Protein AF-A0A522H0S9-F1 (afdb_monomer)

Solvent-accessible surface area (backbone atoms only — not comparable to full-atom values): 3400 Å² total; per-residue (Å²): 128,85,76,78,80,74,79,77,88,84,89,80,91,71,59,68,67,59,50,54,52,46,50,54,53,19,65,72,69,81,47,50,59,69,57,54,51,50,51,54,51,48,52,52,47,38,72,73,66,69,68,125

Radius of gyration: 13.96 Å; Cα contacts (8 Å, |Δi|>4): 12; chains: 1; bounding box: 33×30×29 Å

Secondary structure (DSSP, 8-state):
---------------HHHHHHHHHHHHHTT--HHHHHHHHHHHHHHHHHT--

pLDDT: mean 83.95, std 14.44, range [41.53, 95.56]

Mean predicted aligned error: 7.21 Å

Foldseek 3Di:
DPPPPPDDDDDDDDDPVVVVVLCVVCVVVVHDSVVVVVVVVVVVCCVVVVDD

Sequence (52 aa):
MPTENRTARLTILIDPRKKTVLERLCAGDDTTPSQVVRQLIRDYIEQKSGHS

Structure (mmCIF, N/CA/C/O backbone):
data_AF-A0A522H0S9-F1
#
_entry.id   AF-A0A522H0S9-F1
#
loop_
_atom_site.group_PDB
_atom_site.id
_atom_site.type_symbol
_atom_site.label_atom_id
_atom_site.label_alt_id
_atom_site.label_comp_id
_atom_site.label_asym_id
_atom_site.label_entity_id
_atom_site.label_seq_id
_atom_site.pdbx_PDB_ins_code
_atom_site.Cartn_x
_atom_site.Cartn_y
_atom_site.Cartn_z
_atom_site.occupancy
_atom_site.B_iso_or_equiv
_atom_site.auth_seq_id
_atom_site.auth_comp_id
_atom_site.auth_asym_id
_atom_site.auth_atom_id
_atom_site.pdbx_PDB_model_num
ATOM 1 N N . MET A 1 1 ? -20.206 24.044 6.166 1.00 41.53 1 MET A N 1
ATOM 2 C CA . MET A 1 1 ? -18.751 24.253 6.328 1.00 41.53 1 MET A CA 1
ATOM 3 C C . MET A 1 1 ? -18.078 23.144 5.546 1.00 41.53 1 MET A C 1
ATOM 5 O O . MET A 1 1 ? -18.340 21.999 5.892 1.00 41.53 1 MET A O 1
ATOM 9 N N . PRO A 1 2 ? -17.351 23.413 4.451 1.00 46.12 2 PRO A N 1
ATOM 10 C CA . PRO A 1 2 ? -16.671 22.335 3.756 1.00 46.12 2 PRO A CA 1
ATOM 11 C C . PRO A 1 2 ? -15.595 21.816 4.707 1.00 46.12 2 PRO A C 1
ATOM 13 O O . PRO A 1 2 ? -14.694 22.554 5.097 1.00 46.12 2 PRO A O 1
ATOM 16 N N . THR A 1 3 ? -15.761 20.580 5.163 1.00 55.16 3 THR A N 1
ATOM 17 C CA . THR A 1 3 ? -14.739 19.811 5.859 1.00 55.16 3 THR A CA 1
ATOM 18 C C . THR A 1 3 ? -13.502 19.846 4.977 1.00 55.16 3 THR A C 1
ATOM 20 O O . THR A 1 3 ? -13.468 19.208 3.927 1.00 55.16 3 THR A O 1
ATOM 23 N N . GLU A 1 4 ? -12.513 20.660 5.347 1.00 48.47 4 GLU A N 1
ATOM 24 C CA . GLU A 1 4 ? -11.200 20.609 4.723 1.00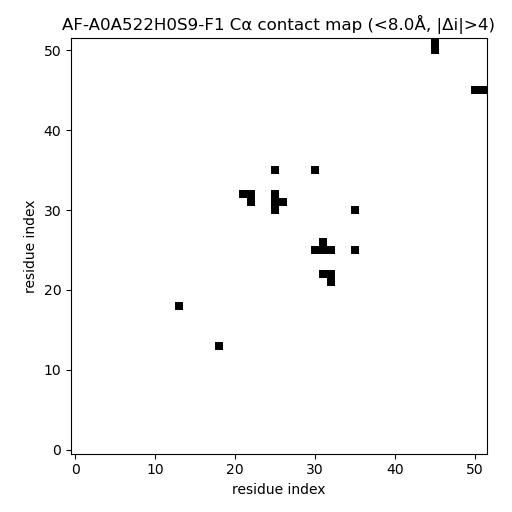 48.47 4 GLU A CA 1
ATOM 25 C C . GLU A 1 4 ? -10.726 19.162 4.828 1.00 48.4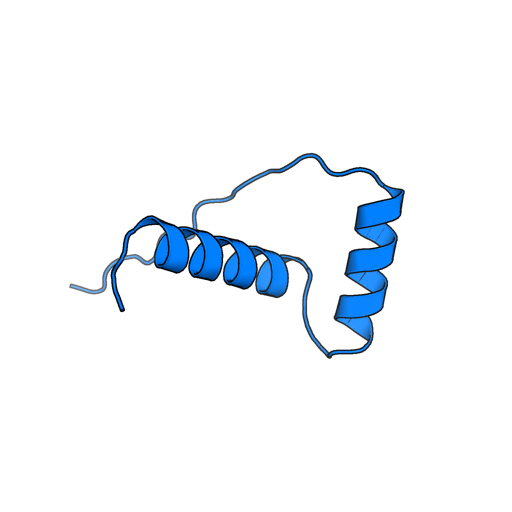7 4 GLU A C 1
ATOM 27 O O . GLU A 1 4 ? -10.341 18.690 5.899 1.00 48.47 4 GLU A O 1
ATOM 32 N N . ASN A 1 5 ? -10.802 18.431 3.720 1.00 59.16 5 ASN A N 1
ATOM 33 C CA . ASN A 1 5 ? -10.369 17.051 3.632 1.00 59.16 5 ASN A CA 1
ATOM 34 C C . ASN A 1 5 ? -8.838 17.067 3.564 1.00 59.16 5 ASN A C 1
ATOM 36 O O . ASN A 1 5 ? -8.249 16.803 2.517 1.00 59.16 5 ASN A O 1
ATOM 40 N N . ARG A 1 6 ? -8.188 17.499 4.656 1.00 59.22 6 ARG A N 1
ATOM 41 C CA . ARG A 1 6 ? -6.734 17.613 4.760 1.00 59.22 6 ARG A CA 1
ATOM 42 C C . ARG A 1 6 ? -6.168 16.210 4.630 1.00 59.22 6 ARG A C 1
ATOM 44 O O . ARG A 1 6 ? -6.118 15.449 5.591 1.00 59.22 6 ARG A O 1
ATOM 51 N N . THR A 1 7 ? -5.774 15.847 3.415 1.00 69.50 7 THR A N 1
ATOM 52 C CA . THR A 1 7 ? -5.055 14.607 3.146 1.00 69.50 7 THR A CA 1
ATOM 53 C C . THR A 1 7 ? -3.774 14.610 3.971 1.00 69.50 7 THR A C 1
ATOM 55 O O . THR A 1 7 ? -2.836 15.345 3.663 1.00 69.50 7 THR A O 1
ATOM 58 N N . ALA A 1 8 ? -3.739 13.796 5.024 1.00 79.75 8 ALA A N 1
ATOM 59 C CA . ALA A 1 8 ? -2.524 13.532 5.777 1.00 79.75 8 ALA A CA 1
ATOM 60 C C . ALA A 1 8 ? -1.583 12.659 4.930 1.00 79.75 8 ALA A C 1
ATOM 62 O O . ALA A 1 8 ? -2.019 11.716 4.264 1.00 79.75 8 ALA A O 1
ATOM 63 N N . ARG A 1 9 ? -0.285 12.981 4.930 1.00 83.94 9 ARG A N 1
ATOM 64 C CA . ARG A 1 9 ? 0.735 12.148 4.280 1.00 83.94 9 ARG A CA 1
ATOM 65 C C . ARG A 1 9 ? 1.149 11.033 5.236 1.00 83.94 9 ARG A C 1
ATOM 67 O O . ARG A 1 9 ? 1.584 11.311 6.348 1.00 83.94 9 ARG A O 1
ATOM 74 N N . LEU A 1 10 ? 1.038 9.791 4.777 1.00 84.62 10 LEU A N 1
ATOM 75 C CA . LEU A 1 10 ? 1.549 8.606 5.459 1.00 84.62 10 LEU A CA 1
ATOM 76 C C . LEU A 1 10 ? 2.779 8.104 4.695 1.00 84.62 10 LEU A C 1
ATOM 78 O O . LEU A 1 10 ? 2.662 7.716 3.533 1.00 84.62 10 LEU A O 1
ATOM 82 N N . THR A 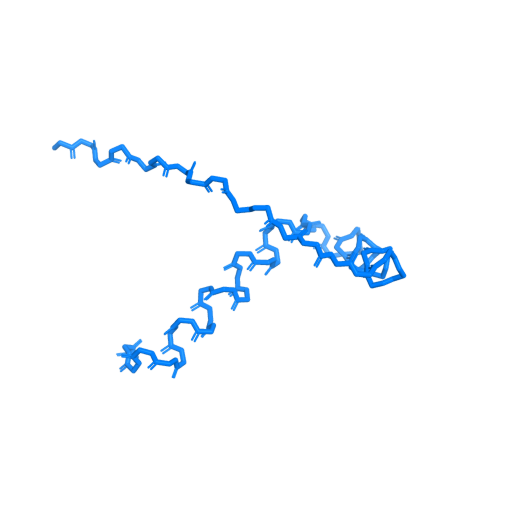1 11 ? 3.945 8.116 5.339 1.00 90.19 11 THR A N 1
ATOM 83 C CA . THR A 1 11 ? 5.182 7.551 4.782 1.00 90.19 11 THR A CA 1
ATOM 84 C C . THR A 1 11 ? 5.402 6.169 5.380 1.00 90.19 11 THR A C 1
ATOM 86 O O . THR A 1 11 ? 5.515 6.035 6.595 1.00 90.19 11 THR A O 1
ATOM 89 N N . ILE A 1 12 ? 5.479 5.147 4.529 1.00 88.50 12 ILE A N 1
ATOM 90 C CA . ILE A 1 12 ? 5.765 3.766 4.92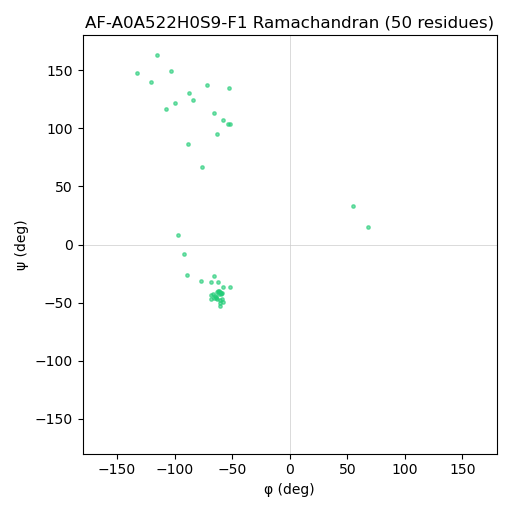8 1.00 88.50 12 ILE A CA 1
ATOM 91 C C . ILE A 1 12 ? 7.030 3.275 4.231 1.00 88.50 12 ILE A C 1
ATOM 93 O O . ILE A 1 12 ? 7.249 3.556 3.051 1.00 88.50 12 ILE A O 1
ATOM 97 N N . LEU A 1 13 ? 7.856 2.530 4.961 1.00 92.81 13 LEU A N 1
ATOM 98 C CA . LEU A 1 13 ? 8.971 1.793 4.379 1.00 92.81 13 LEU A CA 1
ATOM 99 C C . LEU A 1 13 ? 8.469 0.419 3.937 1.00 92.81 13 LEU A C 1
ATOM 101 O O . LEU A 1 13 ? 7.819 -0.294 4.699 1.00 92.81 13 LEU A O 1
ATOM 105 N N . ILE A 1 14 ? 8.775 0.053 2.698 1.00 91.00 14 ILE A N 1
ATOM 106 C CA . ILE A 1 14 ? 8.449 -1.245 2.116 1.00 91.00 14 ILE A CA 1
ATOM 107 C C . ILE A 1 14 ? 9.691 -1.794 1.424 1.00 91.00 14 ILE A C 1
ATOM 109 O O . ILE A 1 14 ? 10.504 -1.039 0.891 1.00 91.00 14 ILE A O 1
ATOM 113 N N . ASP A 1 15 ? 9.827 -3.116 1.435 1.00 95.56 15 ASP A N 1
ATOM 114 C CA . ASP A 1 15 ? 10.855 -3.810 0.670 1.00 95.56 15 ASP A CA 1
ATOM 115 C C . ASP A 1 15 ? 10.820 -3.389 -0.820 1.00 95.56 15 ASP A C 1
ATOM 117 O O . ASP A 1 15 ? 9.738 -3.334 -1.423 1.00 95.56 15 ASP A O 1
ATOM 121 N N . PRO A 1 16 ? 11.981 -3.105 -1.440 1.00 93.50 16 PRO A N 1
ATOM 122 C CA . PRO A 1 16 ? 12.042 -2.625 -2.817 1.00 93.50 16 PRO A CA 1
ATOM 123 C C . PRO A 1 16 ? 11.476 -3.629 -3.827 1.00 93.50 16 PRO A C 1
ATOM 125 O O . PRO A 1 16 ? 10.863 -3.213 -4.808 1.00 93.50 16 PRO A O 1
ATOM 128 N N . ARG A 1 17 ? 11.604 -4.944 -3.589 1.00 95.38 17 ARG A N 1
ATOM 129 C CA . ARG A 1 17 ? 11.047 -5.965 -4.491 1.00 95.38 17 ARG A CA 1
ATOM 130 C C . ARG A 1 17 ? 9.524 -5.936 -4.442 1.00 95.38 17 ARG A C 1
ATOM 132 O O . ARG A 1 17 ? 8.882 -5.964 -5.488 1.00 95.38 17 ARG A O 1
ATOM 139 N N . LYS A 1 18 ? 8.942 -5.823 -3.244 1.00 93.12 18 LYS A N 1
ATOM 140 C CA . LYS A 1 18 ? 7.488 -5.670 -3.076 1.00 93.12 18 LYS A CA 1
ATOM 141 C C . LYS A 1 18 ? 6.977 -4.385 -3.723 1.00 93.12 18 LYS A C 1
ATOM 143 O O . LYS A 1 18 ? 5.936 -4.426 -4.371 1.00 93.1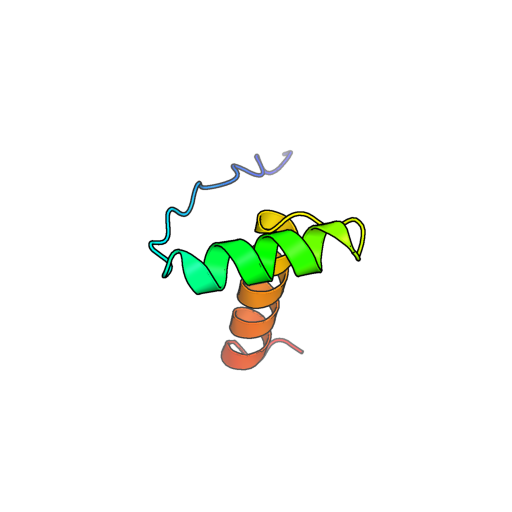2 18 LYS A O 1
ATOM 148 N N . LYS A 1 19 ? 7.719 -3.277 -3.605 1.00 92.12 19 LYS A N 1
ATOM 149 C CA . LYS A 1 19 ? 7.383 -2.019 -4.287 1.00 92.12 19 LYS A CA 1
ATOM 150 C C . LYS A 1 19 ? 7.302 -2.215 -5.803 1.00 92.12 19 LYS A C 1
ATOM 152 O O . LYS A 1 19 ? 6.286 -1.873 -6.393 1.00 92.12 19 LYS A O 1
ATOM 157 N N . THR A 1 20 ? 8.313 -2.835 -6.413 1.00 94.12 20 THR A N 1
ATOM 158 C CA . THR A 1 20 ? 8.324 -3.086 -7.863 1.00 94.12 20 THR A CA 1
ATOM 159 C C . THR A 1 20 ? 7.163 -3.971 -8.311 1.00 94.12 20 THR A C 1
ATOM 161 O O . THR A 1 20 ? 6.567 -3.716 -9.355 1.00 94.12 20 THR A O 1
ATOM 164 N N . VAL A 1 21 ? 6.830 -5.010 -7.540 1.00 94.31 21 VAL A N 1
ATOM 165 C CA . VAL A 1 21 ? 5.675 -5.866 -7.844 1.00 94.31 21 VAL A CA 1
ATOM 166 C C . VAL A 1 21 ? 4.378 -5.064 -7.760 1.00 94.31 21 VAL A C 1
ATOM 168 O O . VAL A 1 21 ? 3.579 -5.124 -8.689 1.00 94.31 21 VAL A O 1
ATOM 171 N N . LEU A 1 22 ? 4.197 -4.267 -6.703 1.00 92.19 22 LEU A N 1
ATOM 172 C CA . LEU A 1 22 ? 3.026 -3.406 -6.541 1.00 92.19 22 LEU A CA 1
ATOM 173 C C . LEU A 1 22 ? 2.889 -2.423 -7.709 1.00 92.19 22 LEU A C 1
ATOM 175 O O . LEU A 1 22 ? 1.810 -2.313 -8.275 1.00 92.19 22 LEU A O 1
ATOM 179 N N . GLU A 1 23 ? 3.973 -1.753 -8.103 1.00 92.25 23 GLU A N 1
ATOM 180 C CA . GLU A 1 23 ? 3.980 -0.807 -9.227 1.00 92.25 23 GLU A CA 1
ATOM 181 C C . GLU A 1 23 ? 3.598 -1.480 -10.551 1.00 92.25 23 GLU A C 1
ATOM 183 O O . GLU A 1 23 ? 2.815 -0.919 -11.312 1.00 92.25 23 GLU A O 1
ATOM 188 N N . ARG A 1 24 ? 4.089 -2.699 -10.810 1.00 93.94 24 ARG A N 1
ATOM 189 C CA . ARG A 1 24 ? 3.728 -3.460 -12.017 1.00 93.94 24 ARG A CA 1
ATOM 190 C C . ARG A 1 24 ? 2.264 -3.885 -12.032 1.00 93.94 24 ARG A C 1
ATOM 192 O O . ARG A 1 24 ? 1.635 -3.791 -13.077 1.00 93.94 24 ARG A O 1
ATOM 199 N N . LEU A 1 25 ? 1.740 -4.347 -10.896 1.00 93.25 25 LEU A N 1
ATOM 200 C CA . LEU A 1 25 ? 0.327 -4.712 -10.771 1.00 93.25 25 LEU A CA 1
ATOM 201 C C . LEU A 1 25 ? -0.564 -3.482 -10.976 1.00 93.25 25 LEU A C 1
ATOM 203 O O . LEU A 1 25 ? -1.484 -3.514 -11.781 1.00 93.25 25 LEU A O 1
ATOM 207 N N . CYS A 1 26 ? -0.218 -2.369 -10.327 1.00 92.50 26 CYS A N 1
ATOM 208 C CA . CYS A 1 26 ? -0.934 -1.102 -10.461 1.00 92.50 26 CYS A CA 1
ATOM 209 C C . CYS A 1 26 ? -0.961 -0.606 -11.918 1.00 92.50 26 CYS A C 1
ATOM 211 O O . CYS A 1 26 ? -2.006 -0.183 -12.402 1.00 92.50 26 CYS A O 1
ATOM 213 N N . ALA A 1 27 ? 0.160 -0.722 -12.639 1.00 91.19 27 ALA A N 1
ATOM 214 C CA . ALA A 1 27 ? 0.246 -0.346 -14.050 1.00 91.19 27 ALA A CA 1
ATOM 215 C C . ALA A 1 27 ? -0.621 -1.215 -14.981 1.00 91.19 27 ALA A C 1
ATOM 217 O O . ALA A 1 27 ? -1.019 -0.740 -16.040 1.00 91.19 27 ALA A O 1
ATOM 218 N N . GLY A 1 28 ? -0.899 -2.470 -14.612 1.00 91.12 28 GLY A N 1
ATOM 219 C CA . GLY A 1 28 ? -1.790 -3.353 -15.371 1.00 91.12 28 GLY A CA 1
ATOM 220 C C . GLY A 1 28 ? -3.277 -3.049 -15.163 1.00 91.12 28 GLY A C 1
ATOM 221 O O . GLY A 1 28 ? -4.064 -3.219 -16.087 1.00 91.12 28 GLY A O 1
ATOM 222 N N . ASP A 1 29 ? -3.638 -2.567 -13.973 1.00 87.00 29 ASP A N 1
ATOM 223 C CA . ASP A 1 29 ? -5.018 -2.282 -13.551 1.00 87.00 29 ASP A CA 1
ATOM 224 C C . ASP A 1 29 ? -5.425 -0.801 -13.705 1.00 87.00 29 ASP A C 1
ATOM 226 O O . ASP A 1 29 ? -6.483 -0.404 -13.226 1.00 87.00 29 ASP A O 1
ATOM 230 N N . ASP A 1 30 ? -4.592 0.036 -14.335 1.00 89.38 30 ASP A N 1
ATOM 231 C CA . ASP A 1 30 ? -4.793 1.497 -14.438 1.00 89.38 30 ASP A CA 1
ATOM 232 C C . ASP A 1 30 ? -4.972 2.182 -13.063 1.00 89.38 30 ASP A C 1
ATOM 234 O O . ASP A 1 30 ? -5.700 3.158 -12.883 1.00 89.38 30 ASP A O 1
ATOM 238 N N . THR A 1 31 ? -4.294 1.656 -12.040 1.00 91.81 31 THR A N 1
ATOM 239 C CA . THR A 1 31 ? -4.335 2.190 -10.674 1.00 91.81 31 THR A CA 1
ATOM 240 C C . THR A 1 31 ? -2.970 2.710 -10.240 1.00 91.81 31 THR A C 1
ATOM 242 O O . THR A 1 31 ? -1.930 2.411 -10.823 1.00 91.81 31 THR A O 1
ATOM 245 N N . THR A 1 32 ? -2.945 3.523 -9.185 1.00 91.44 32 THR A N 1
ATOM 246 C CA . THR A 1 32 ? -1.704 3.955 -8.532 1.00 91.44 32 THR A CA 1
ATOM 247 C C . THR A 1 32 ? -1.485 3.190 -7.226 1.00 91.44 32 THR A C 1
ATOM 249 O O . THR A 1 32 ? -2.448 2.916 -6.501 1.00 91.44 32 THR A O 1
ATOM 252 N N . PRO A 1 33 ? -0.224 2.947 -6.824 1.00 90.50 33 PRO A N 1
ATOM 253 C CA . PRO A 1 33 ? 0.084 2.318 -5.540 1.00 90.50 33 PRO A CA 1
ATOM 254 C C . PRO A 1 33 ? -0.596 3.007 -4.351 1.00 90.50 33 PRO A C 1
ATOM 256 O O . PRO A 1 33 ? -1.064 2.351 -3.425 1.00 90.50 33 PRO A O 1
ATOM 259 N N . SER A 1 34 ? -0.709 4.340 -4.377 1.00 88.12 34 SER A N 1
ATOM 260 C CA . SER A 1 34 ? -1.390 5.094 -3.322 1.00 88.12 34 SER A CA 1
ATOM 261 C C . SER A 1 34 ? -2.901 4.857 -3.280 1.00 88.12 34 SER A C 1
ATOM 263 O O . SER A 1 34 ? -3.479 4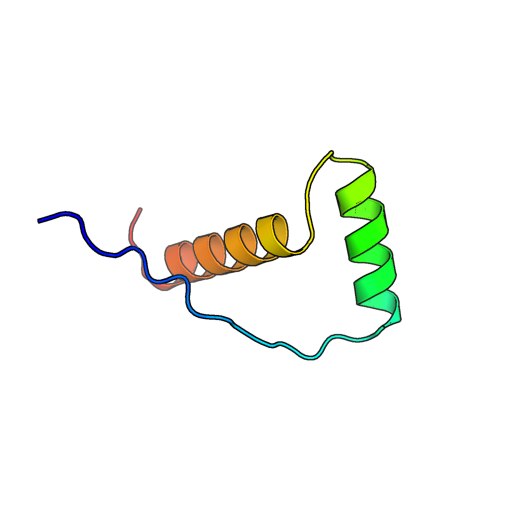.929 -2.200 1.00 88.12 34 SER A O 1
ATOM 265 N N . GLN A 1 35 ? -3.562 4.607 -4.415 1.00 88.56 35 GLN A N 1
ATOM 266 C CA . GLN A 1 35 ? -4.984 4.240 -4.432 1.00 88.56 35 GLN A CA 1
ATOM 267 C C . GLN A 1 35 ? -5.187 2.856 -3.816 1.00 88.56 35 GLN A C 1
ATOM 269 O O . GLN A 1 35 ? -6.012 2.718 -2.915 1.00 88.56 35 GLN A O 1
ATOM 274 N N . VAL A 1 36 ? -4.369 1.877 -4.213 1.00 91.69 36 VAL A N 1
ATOM 275 C CA . VAL A 1 36 ? -4.427 0.514 -3.666 1.00 91.69 36 VAL A CA 1
ATOM 276 C C . VAL A 1 36 ? -4.162 0.517 -2.160 1.00 91.69 36 VAL A C 1
ATOM 278 O O . VAL A 1 36 ? -4.946 -0.029 -1.392 1.00 91.69 36 VAL A O 1
ATOM 281 N N . VAL A 1 37 ? -3.113 1.208 -1.702 1.00 91.00 37 VAL A N 1
ATOM 282 C CA . VAL A 1 37 ? -2.789 1.305 -0.268 1.00 91.00 37 VAL A CA 1
ATOM 283 C C . VAL A 1 37 ? -3.911 1.982 0.521 1.00 91.00 37 VAL A C 1
ATOM 285 O O . VAL A 1 37 ? -4.237 1.531 1.615 1.00 91.00 37 VAL A O 1
ATOM 288 N N . ARG A 1 38 ? -4.549 3.030 -0.018 1.00 89.56 38 ARG A N 1
ATOM 289 C CA . ARG A 1 38 ? -5.708 3.653 0.644 1.00 89.56 38 ARG A CA 1
ATOM 290 C C . ARG A 1 38 ? -6.887 2.694 0.760 1.00 89.56 38 ARG A C 1
ATOM 292 O O . ARG A 1 38 ? -7.530 2.692 1.806 1.00 89.56 38 ARG A O 1
ATOM 299 N N . GLN A 1 39 ? -7.159 1.899 -0.274 1.00 89.69 39 GLN A N 1
ATOM 300 C CA . GLN A 1 39 ? -8.231 0.907 -0.235 1.00 89.69 39 GLN A CA 1
ATOM 301 C C . GLN A 1 39 ? -7.938 -0.177 0.805 1.00 89.69 39 GLN A C 1
ATOM 303 O O . GLN A 1 39 ? -8.804 -0.474 1.616 1.00 89.69 39 GLN A O 1
ATOM 308 N N . LEU A 1 40 ? -6.700 -0.682 0.852 1.00 91.06 40 LEU A N 1
ATOM 309 C CA . LEU A 1 40 ? -6.261 -1.648 1.864 1.00 91.06 40 LEU A CA 1
ATOM 310 C C . LEU A 1 40 ? -6.391 -1.095 3.289 1.00 91.06 40 LEU A C 1
ATOM 312 O O . LEU A 1 40 ? -6.836 -1.804 4.184 1.00 91.06 40 LEU A O 1
ATOM 316 N N . ILE A 1 41 ? -6.016 0.170 3.511 1.00 90.69 41 ILE A N 1
ATOM 317 C CA . ILE A 1 41 ? -6.163 0.821 4.821 1.00 90.69 41 ILE A CA 1
ATOM 318 C C . ILE A 1 41 ? -7.640 0.948 5.198 1.00 90.69 41 ILE A C 1
ATOM 320 O O . ILE A 1 41 ? -7.998 0.661 6.337 1.00 90.69 41 ILE A O 1
ATOM 324 N N . ARG A 1 42 ? -8.489 1.387 4.262 1.00 89.31 42 ARG A N 1
ATOM 325 C CA . ARG A 1 42 ? -9.928 1.539 4.493 1.00 89.31 42 ARG A CA 1
ATOM 326 C C . ARG A 1 42 ? -10.560 0.202 4.864 1.00 89.31 42 ARG A C 1
ATOM 328 O O . ARG A 1 42 ? -11.161 0.110 5.925 1.00 89.31 42 ARG A O 1
ATOM 335 N N . ASP A 1 43 ? -10.328 -0.812 4.043 1.00 91.25 4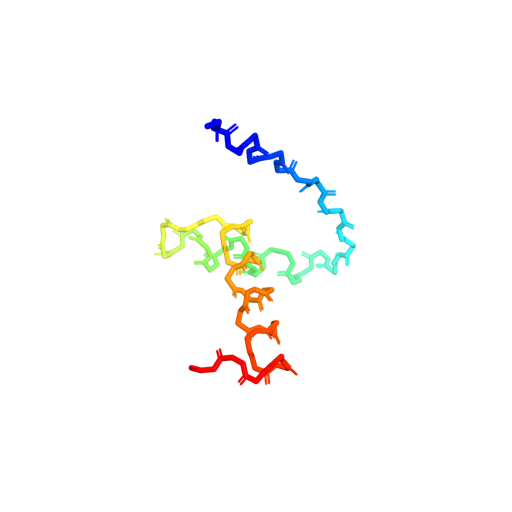3 ASP A N 1
ATOM 336 C CA . ASP A 1 43 ? -10.848 -2.161 4.234 1.00 91.25 43 ASP A CA 1
ATOM 337 C C . ASP A 1 43 ? -10.367 -2.760 5.567 1.00 91.25 43 ASP A C 1
ATOM 339 O O . ASP A 1 43 ? -11.159 -3.287 6.345 1.00 91.25 43 ASP A O 1
ATOM 343 N N . TYR A 1 44 ? -9.092 -2.559 5.922 1.00 91.88 44 TYR A N 1
ATOM 344 C CA . TYR A 1 44 ? -8.563 -2.963 7.226 1.00 91.88 44 TYR A CA 1
ATOM 345 C C . TYR A 1 44 ? -9.261 -2.256 8.399 1.00 91.88 44 TYR A C 1
ATOM 347 O O . TYR A 1 44 ? -9.569 -2.892 9.409 1.00 91.88 44 TYR A O 1
ATOM 355 N N . ILE A 1 45 ? -9.512 -0.947 8.289 1.00 90.44 45 ILE A N 1
ATOM 356 C CA . ILE A 1 45 ? -10.231 -0.184 9.317 1.00 90.44 45 ILE A CA 1
ATOM 357 C C . ILE A 1 45 ? -11.674 -0.673 9.421 1.00 90.44 45 ILE A C 1
ATOM 359 O O . ILE A 1 45 ? -12.131 -0.897 10.537 1.00 90.44 45 ILE A O 1
ATOM 363 N N . GLU A 1 46 ?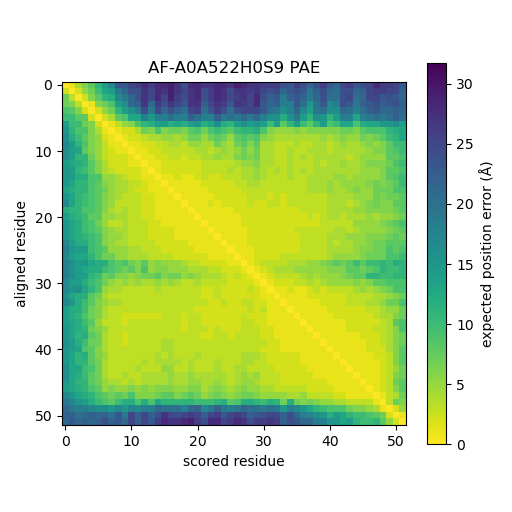 -12.375 -0.868 8.307 1.00 91.88 46 GLU A N 1
ATOM 364 C CA . GLU A 1 46 ? -13.761 -1.352 8.273 1.00 91.88 46 GLU A CA 1
ATOM 365 C C . GLU A 1 46 ? -13.872 -2.740 8.916 1.00 91.88 46 GLU A C 1
ATOM 367 O O . GLU A 1 46 ? -14.632 -2.916 9.871 1.00 91.88 46 GLU A O 1
ATOM 372 N N . GLN A 1 47 ? -13.011 -3.680 8.508 1.00 92.31 47 GLN A N 1
ATOM 373 C CA . GLN A 1 47 ? -12.952 -5.028 9.079 1.00 92.31 47 GLN A CA 1
ATOM 374 C C . GLN A 1 47 ? -12.699 -5.029 10.595 1.00 92.31 47 GLN A C 1
ATOM 376 O O . GLN A 1 47 ? -13.215 -5.885 11.312 1.00 92.31 47 GLN A O 1
ATOM 381 N N . LYS A 1 48 ? -11.876 -4.101 11.104 1.00 90.19 48 LYS A N 1
ATOM 382 C CA . LYS A 1 48 ? -11.515 -4.039 12.532 1.00 90.19 48 LYS A CA 1
ATOM 383 C C . LYS A 1 48 ? -12.458 -3.194 13.376 1.00 90.19 48 LYS A C 1
ATOM 385 O O . LYS A 1 48 ? -12.559 -3.438 14.574 1.00 90.19 48 LYS A O 1
ATOM 390 N N . SER A 1 49 ? -13.119 -2.212 12.774 1.00 82.75 49 SER A N 1
ATOM 391 C CA . SER A 1 49 ? -13.980 -1.259 13.481 1.00 82.75 49 SER A CA 1
ATOM 392 C C . SER A 1 49 ? -15.439 -1.709 13.536 1.00 82.75 49 SER A C 1
ATOM 394 O O . SER A 1 49 ? -16.227 -1.080 14.231 1.00 82.75 49 SER A O 1
ATOM 396 N N . GLY A 1 50 ? -15.805 -2.786 12.830 1.00 68.31 50 GLY A N 1
ATOM 397 C CA . GLY A 1 50 ? -17.130 -3.406 12.922 1.00 68.31 50 GLY A CA 1
ATOM 398 C C . GLY A 1 50 ? -18.280 -2.558 12.369 1.00 68.31 50 GLY A C 1
ATOM 399 O O . GLY A 1 50 ? -19.436 -2.861 12.647 1.00 68.31 50 GLY A O 1
ATOM 400 N N . HIS A 1 51 ? -17.983 -1.510 11.598 1.00 58.66 51 HIS A N 1
ATOM 401 C CA . HIS A 1 51 ? -18.992 -0.714 10.904 1.00 58.66 51 HIS A CA 1
ATOM 402 C C . HIS A 1 51 ? -19.266 -1.350 9.538 1.00 58.66 51 HIS A C 1
ATOM 404 O O . HIS A 1 51 ? -18.614 -1.002 8.555 1.00 58.66 51 HIS A O 1
ATOM 410 N N . SER A 1 52 ? -20.186 -2.317 9.517 1.00 53.62 52 SER A N 1
ATOM 411 C CA . SER A 1 52 ? -20.880 -2.749 8.299 1.00 53.62 52 SER A CA 1
ATO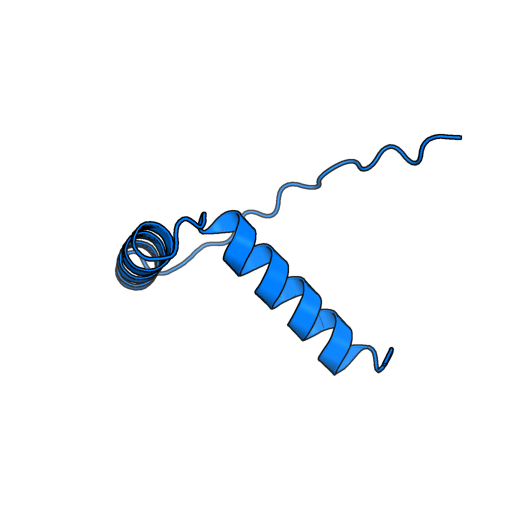M 412 C C . SER A 1 52 ? -22.208 -2.020 8.151 1.00 53.62 52 SER A C 1
ATOM 414 O O . SER A 1 52 ? -22.762 -1.578 9.184 1.00 53.62 52 SER A O 1
#

Nearest PDB structures (foldseek):
  1bdv-assembly1_B  TM=7.406E-01  e=3.387E-01  Lederbergvirus P22
  5zkt-assembly1_A  TM=5.716E-01  e=8.586E+00  Oryza sativa Japonica Group
  7vp2-assembly1_B  TM=5.540E-01  e=9.290E+00  Arabidopsis thaliana